Protein AF-A0A1R0ZLQ4-F1 (afdb_monomer)

Foldseek 3Di:
DPPFDAAPVRHTADFQFWKWKWWQDPVGIDTPATAGKDWDQDPPDPQHTAIWGQHPVPGTDGPSVVDDDPIDIHIDGDPDDDPPD

Solvent-accessible surface area (backbone atoms only — not comparable to full-atom values): 5351 Å² total; per-residue (Å²): 132,83,88,72,49,61,32,75,81,75,44,77,59,53,76,66,41,53,34,37,36,28,40,75,52,100,90,47,72,46,80,78,49,44,30,34,27,42,75,46,80,66,82,85,54,102,76,58,66,47,54,25,31,45,14,92,88,78,43,78,42,52,49,73,76,65,54,50,103,82,51,70,73,41,42,38,64,70,94,76,74,77,83,80,1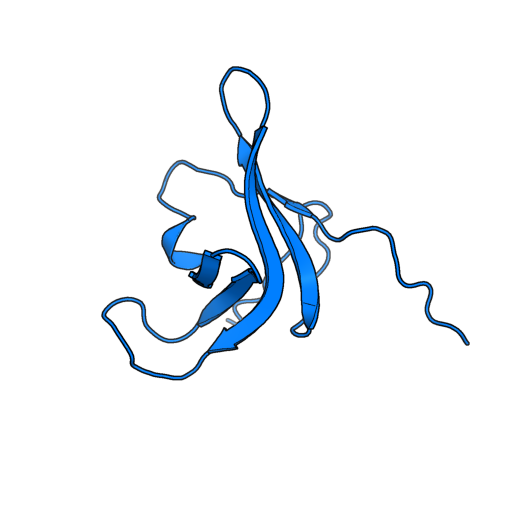26

Nearest PDB structures (foldseek):
  3n7c-assembly1_A  TM=5.420E-01  e=3.572E+00  Eremothecium gossypii
  7mo0-assembly2_D  TM=5.330E-01  e=6.953E+00  Homo sapiens
  7nit-assembly5_E  TM=2.355E-01  e=2.706E+00  Bifidobacterium bifidum
  2mm0-assembly1_A  TM=2.255E-01  e=5.569E+00  Pyrenophora tritici-repentis

Sequence (85 aa):
MTNELIDRNESPVKVGDQVEVRLPTYIGHIVICNGPVEYRTEDVGCYGHGYGINDPQRGFTYLSSISKSTTKMIILRPLGHRPTA

Radius of gyration: 13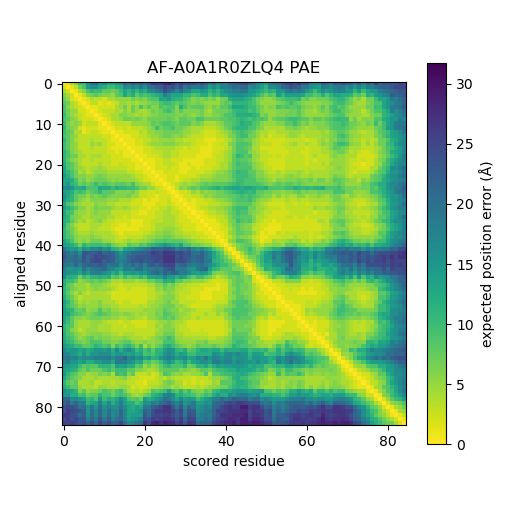.3 Å; Cα contacts (8 Å, |Δi|>4): 153; chains: 1; bounding box: 26×35×37 Å

Mean predicted aligned error: 8.83 Å

pLDDT: mean 73.12, std 15.24, range [34.38, 89.81]

Secondary structure (DSSP, 8-state):
-----B-TTSPBP-TT-EEEEEEEETTEEEEEEEEEEEEE----STT-SEEEEEETTTEEEEHHHH--TT---EEE--S------

Structure (mmCIF, N/CA/C/O backbone):
data_AF-A0A1R0ZLQ4-F1
#
_entry.id   AF-A0A1R0ZLQ4-F1
#
loop_
_atom_site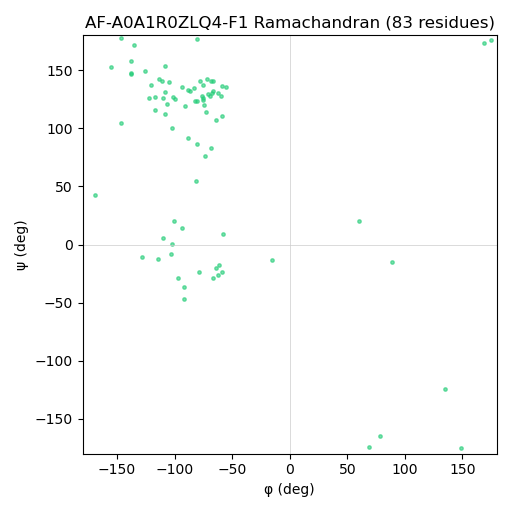.group_PDB
_atom_site.id
_atom_site.type_symbol
_atom_site.label_atom_id
_atom_site.label_alt_id
_atom_site.label_comp_id
_atom_site.label_asym_id
_atom_site.label_entity_id
_atom_site.label_seq_id
_atom_site.pdbx_PDB_ins_code
_atom_site.Cartn_x
_atom_site.Cartn_y
_atom_site.Cartn_z
_atom_site.occupancy
_atom_site.B_iso_or_equiv
_atom_site.auth_seq_id
_atom_site.auth_comp_id
_atom_site.auth_asym_id
_atom_site.auth_atom_id
_atom_site.pdbx_PDB_model_num
ATOM 1 N N . MET A 1 1 ? 7.576 -11.787 14.755 1.00 34.38 1 MET A N 1
ATOM 2 C CA . MET A 1 1 ? 7.782 -10.535 14.001 1.00 34.38 1 MET A CA 1
ATOM 3 C C . MET A 1 1 ? 6.407 -9.986 13.685 1.00 34.38 1 MET A C 1
ATOM 5 O O . MET A 1 1 ? 5.644 -10.673 13.020 1.00 34.38 1 MET A O 1
ATOM 9 N N . THR A 1 2 ? 6.039 -8.838 14.240 1.00 42.03 2 THR A N 1
ATOM 10 C CA . THR A 1 2 ? 4.839 -8.109 13.822 1.00 42.03 2 THR A CA 1
ATOM 11 C C . THR A 1 2 ? 5.151 -7.459 12.477 1.00 42.03 2 THR A C 1
ATOM 13 O O . THR A 1 2 ? 6.115 -6.708 12.367 1.00 42.03 2 THR A O 1
ATOM 16 N N . ASN A 1 3 ? 4.396 -7.808 11.433 1.00 53.28 3 ASN A N 1
ATOM 17 C CA . ASN A 1 3 ? 4.519 -7.187 10.114 1.00 53.28 3 ASN A CA 1
ATOM 18 C C . ASN A 1 3 ? 3.923 -5.777 10.185 1.00 53.28 3 ASN A C 1
ATOM 20 O O . ASN A 1 3 ? 2.789 -5.562 9.770 1.00 53.28 3 ASN A O 1
ATOM 24 N N . GLU A 1 4 ? 4.644 -4.835 10.783 1.00 61.88 4 GLU A N 1
ATOM 25 C CA . GLU A 1 4 ? 4.200 -3.447 10.848 1.00 61.88 4 GLU A CA 1
ATOM 26 C C . GLU A 1 4 ? 4.396 -2.796 9.478 1.00 61.88 4 GLU A C 1
ATOM 28 O O . GLU A 1 4 ? 5.477 -2.843 8.889 1.00 61.88 4 GLU A O 1
ATOM 33 N N . LEU A 1 5 ? 3.321 -2.221 8.941 1.00 70.19 5 LEU A N 1
ATOM 34 C CA . LEU A 1 5 ? 3.384 -1.439 7.717 1.00 70.19 5 LEU A CA 1
ATOM 35 C C . LEU A 1 5 ? 3.992 -0.076 8.054 1.00 70.19 5 LEU A C 1
ATOM 37 O O . LEU A 1 5 ? 3.515 0.585 8.968 1.00 70.19 5 LEU A O 1
ATOM 41 N N . ILE A 1 6 ? 5.028 0.352 7.339 1.00 73.56 6 ILE A N 1
ATOM 42 C CA . ILE A 1 6 ? 5.752 1.600 7.621 1.00 73.56 6 ILE A CA 1
ATOM 43 C C . ILE A 1 6 ? 5.657 2.515 6.394 1.00 73.56 6 ILE A C 1
ATOM 45 O O . ILE A 1 6 ? 5.767 2.048 5.258 1.00 73.56 6 ILE A O 1
ATOM 49 N N . ASP A 1 7 ? 5.412 3.810 6.609 1.00 75.50 7 ASP A N 1
ATOM 50 C CA . ASP A 1 7 ? 5.380 4.806 5.538 1.00 75.50 7 ASP A CA 1
ATOM 51 C C . ASP A 1 7 ? 6.785 5.276 5.130 1.00 75.50 7 ASP A C 1
ATOM 53 O O . ASP A 1 7 ? 7.805 4.877 5.693 1.00 75.50 7 ASP A O 1
ATOM 57 N N . ARG A 1 8 ? 6.862 6.146 4.117 1.00 75.12 8 ARG A N 1
ATOM 58 C CA . ARG A 1 8 ? 8.151 6.658 3.618 1.00 75.12 8 ARG A CA 1
ATOM 59 C C . ARG A 1 8 ? 8.979 7.450 4.641 1.00 75.12 8 ARG A C 1
ATOM 61 O O . ARG A 1 8 ? 10.152 7.690 4.382 1.00 75.12 8 ARG A O 1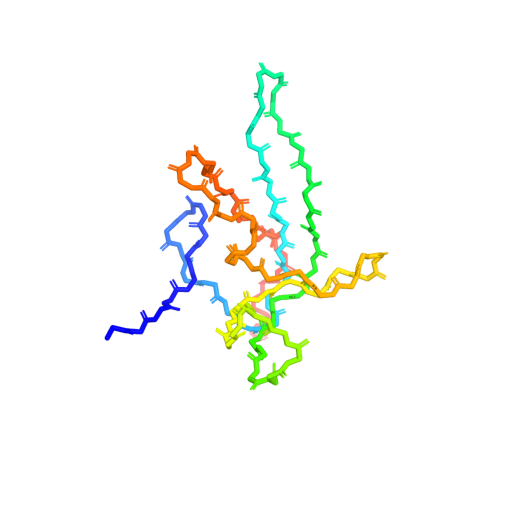
ATOM 68 N N . ASN A 1 9 ? 8.365 7.917 5.727 1.00 75.81 9 ASN A N 1
ATOM 69 C CA . ASN A 1 9 ? 9.009 8.686 6.790 1.00 75.81 9 ASN A CA 1
ATOM 70 C C . ASN A 1 9 ? 9.326 7.789 7.995 1.00 75.81 9 ASN A C 1
ATOM 72 O O . ASN A 1 9 ? 9.426 8.285 9.116 1.00 75.81 9 ASN A O 1
ATOM 76 N N . GLU A 1 10 ? 9.388 6.473 7.783 1.00 76.12 10 GLU A N 1
ATOM 77 C CA . GLU A 1 10 ? 9.628 5.476 8.827 1.00 76.12 10 GLU A CA 1
ATOM 78 C C . GLU A 1 10 ? 8.565 5.489 9.939 1.00 76.12 10 GLU A C 1
ATOM 80 O O . GLU A 1 10 ? 8.778 4.975 11.035 1.00 76.12 10 GLU A O 1
ATOM 85 N N . SER A 1 11 ? 7.385 6.057 9.663 1.00 76.12 11 SER A N 1
ATOM 86 C CA . SER A 1 11 ? 6.292 6.117 10.627 1.00 76.12 11 SER A CA 1
ATOM 87 C C . SER A 1 11 ? 5.353 4.919 10.444 1.00 76.12 11 SER A C 1
ATOM 89 O O . SER A 1 11 ? 4.970 4.604 9.314 1.00 76.12 11 SER A O 1
ATOM 91 N N . PRO A 1 12 ? 4.925 4.251 11.529 1.00 76.50 12 PRO A N 1
ATOM 92 C CA . PRO A 1 12 ? 4.065 3.073 11.439 1.00 76.50 12 PRO A CA 1
ATOM 93 C C . PRO A 1 12 ? 2.692 3.474 10.914 1.00 76.50 12 PRO A C 1
ATOM 95 O O . PRO A 1 12 ? 2.113 4.413 11.455 1.00 76.50 12 PRO A O 1
ATOM 98 N N . VAL A 1 13 ? 2.177 2.776 9.904 1.00 80.19 13 VAL A N 1
ATOM 99 C CA . VAL A 1 13 ? 0.864 2.941 9.262 1.00 80.19 13 VAL A CA 1
ATOM 100 C C . VAL A 1 13 ? -0.188 2.107 9.987 1.00 80.19 13 VAL A C 1
ATOM 102 O O . VAL A 1 13 ? 0.037 0.936 10.290 1.00 80.19 13 VAL A O 1
ATOM 105 N N . LYS A 1 14 ? -1.345 2.707 10.273 1.00 84.00 14 LYS A N 1
ATOM 106 C CA . LYS A 1 14 ? -2.435 2.081 11.028 1.00 84.00 14 LYS A CA 1
ATOM 107 C C . LYS A 1 14 ? -3.609 1.748 10.114 1.00 84.00 14 LYS A C 1
ATOM 109 O O . LYS A 1 14 ? -3.830 2.396 9.096 1.00 84.00 14 LYS A O 1
ATOM 114 N N . VAL A 1 15 ? -4.391 0.743 10.506 1.00 85.56 15 VAL A N 1
ATOM 115 C CA . VAL A 1 15 ? -5.684 0.452 9.868 1.00 85.56 15 VAL A CA 1
ATOM 116 C C . VAL A 1 15 ? -6.589 1.683 9.979 1.00 85.56 15 VAL A C 1
ATOM 118 O O . VAL A 1 15 ? -6.651 2.312 11.033 1.00 85.56 15 VAL A O 1
ATOM 121 N N . GLY A 1 16 ? -7.272 2.024 8.888 1.00 84.94 16 GLY A N 1
ATOM 122 C CA . GLY A 1 16 ? -8.108 3.216 8.756 1.00 84.94 16 GLY A CA 1
ATOM 123 C C . GLY A 1 16 ? -7.365 4.461 8.268 1.00 84.94 16 GLY A C 1
ATOM 124 O O . GLY A 1 16 ? -8.021 5.398 7.811 1.00 84.94 16 GLY A O 1
ATOM 125 N N . ASP A 1 17 ? -6.026 4.478 8.293 1.00 85.56 17 ASP A N 1
ATOM 126 C CA . ASP A 1 17 ? -5.272 5.594 7.725 1.00 85.56 17 ASP A CA 1
ATOM 127 C C . ASP A 1 17 ? -5.541 5.699 6.230 1.00 85.56 17 ASP A C 1
ATOM 129 O O . ASP A 1 17 ? -5.392 4.724 5.493 1.00 85.56 17 ASP A O 1
ATOM 133 N N . GLN A 1 18 ? -5.877 6.903 5.776 1.00 87.75 18 GLN A N 1
ATOM 134 C CA . GLN A 1 18 ? -5.887 7.202 4.352 1.00 87.75 18 GLN A CA 1
ATOM 135 C C . GLN A 1 18 ? -4.451 7.215 3.852 1.00 87.75 18 GLN A C 1
ATOM 137 O O . GLN A 1 18 ? -3.605 7.899 4.425 1.00 87.75 18 GLN A O 1
ATOM 142 N N . VAL A 1 19 ? -4.162 6.463 2.797 1.00 86.31 19 VAL A N 1
ATOM 143 C CA . VAL A 1 19 ? -2.836 6.428 2.185 1.00 86.31 19 VAL A CA 1
ATOM 144 C C . VAL A 1 19 ? -2.929 6.437 0.667 1.00 86.31 19 VAL A C 1
ATOM 146 O O . VAL A 1 19 ? -3.933 6.052 0.077 1.00 86.31 19 VAL A O 1
ATOM 149 N N . GLU A 1 20 ? -1.848 6.857 0.026 1.00 88.06 20 GLU A N 1
ATOM 150 C CA . GLU A 1 20 ? -1.638 6.756 -1.411 1.00 88.06 20 GLU A CA 1
ATOM 151 C C . GLU A 1 20 ? -0.362 5.954 -1.669 1.00 88.06 20 GLU A C 1
ATOM 153 O O . GLU A 1 20 ? 0.707 6.287 -1.148 1.00 88.06 20 GLU A O 1
ATOM 158 N N . VAL A 1 21 ? -0.467 4.896 -2.475 1.00 85.00 21 VAL A N 1
ATOM 159 C CA . VAL A 1 21 ? 0.681 4.075 -2.868 1.00 85.00 21 VAL A CA 1
ATOM 160 C C . VAL A 1 21 ? 1.153 4.465 -4.248 1.00 85.00 21 VAL A C 1
ATOM 162 O O . VAL A 1 21 ? 0.403 4.430 -5.228 1.00 85.00 21 VAL A O 1
ATOM 165 N N . ARG A 1 22 ? 2.441 4.791 -4.321 1.00 86.62 22 ARG A N 1
ATOM 166 C CA . ARG A 1 22 ? 3.114 5.170 -5.557 1.00 86.62 22 ARG A CA 1
ATOM 167 C C . ARG A 1 22 ? 4.166 4.154 -5.969 1.00 86.62 22 ARG A C 1
ATOM 169 O O . ARG A 1 22 ? 4.914 3.645 -5.131 1.00 86.62 22 ARG A O 1
ATOM 176 N N . LEU A 1 23 ? 4.258 3.941 -7.278 1.00 83.62 23 LEU A N 1
ATOM 177 C CA . LEU A 1 23 ? 5.341 3.213 -7.927 1.00 83.62 23 LEU A CA 1
ATOM 178 C C . LEU A 1 23 ? 6.327 4.200 -8.560 1.00 83.62 23 LEU A C 1
ATOM 180 O O . LEU A 1 23 ? 5.886 5.038 -9.352 1.00 83.62 23 LEU A O 1
ATOM 184 N N . PRO A 1 24 ? 7.633 4.112 -8.271 1.00 80.69 24 PRO A N 1
ATOM 185 C CA . PRO A 1 24 ? 8.638 4.868 -9.001 1.00 80.69 24 PRO A CA 1
ATOM 186 C C . PRO A 1 24 ? 8.759 4.352 -10.442 1.00 80.69 24 PRO A C 1
ATOM 188 O O . PRO A 1 24 ? 8.717 3.153 -10.709 1.00 80.69 24 PRO A O 1
ATOM 191 N N . THR A 1 25 ? 8.921 5.284 -11.373 1.00 82.62 25 THR A N 1
ATOM 192 C CA . THR A 1 25 ? 9.102 5.063 -12.813 1.00 82.62 25 THR A CA 1
ATOM 193 C C . THR A 1 25 ? 10.238 5.954 -13.321 1.00 82.62 25 THR A C 1
ATOM 195 O O . THR A 1 25 ? 10.704 6.842 -12.609 1.00 82.62 25 THR A O 1
ATOM 198 N N . TYR A 1 26 ? 10.668 5.768 -14.570 1.00 80.81 26 TYR A N 1
ATOM 199 C CA . TYR A 1 26 ? 11.752 6.55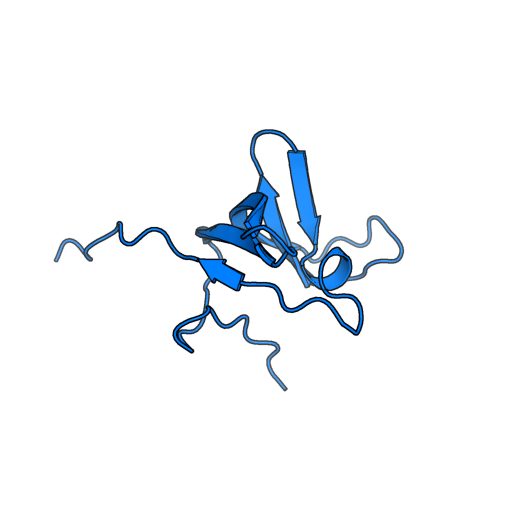7 -15.171 1.00 80.81 26 TYR A CA 1
ATOM 200 C C . TYR A 1 26 ? 11.434 8.063 -15.314 1.00 80.81 26 TYR A C 1
ATOM 202 O O . TYR A 1 26 ? 12.355 8.866 -15.410 1.00 80.81 26 TYR A O 1
ATOM 210 N N . ILE A 1 27 ? 10.153 8.455 -15.300 1.00 86.00 27 ILE A N 1
ATOM 211 C CA . ILE A 1 27 ? 9.677 9.850 -15.437 1.00 86.00 27 ILE A CA 1
ATOM 212 C C . ILE A 1 27 ? 9.079 10.429 -14.147 1.00 86.00 27 ILE A C 1
ATOM 214 O O . ILE A 1 27 ? 8.534 11.529 -14.159 1.00 86.00 27 ILE A O 1
ATOM 218 N N . GLY A 1 28 ? 9.149 9.707 -13.026 1.00 84.06 28 GLY A N 1
ATOM 219 C CA . GLY A 1 28 ? 8.536 10.133 -11.770 1.00 84.06 28 GLY A CA 1
ATOM 220 C C . GLY A 1 28 ? 7.796 8.990 -11.098 1.00 84.06 28 GLY A C 1
ATOM 221 O O . GLY A 1 28 ? 8.388 7.950 -10.831 1.00 84.06 28 GLY A O 1
ATOM 222 N N . HIS A 1 29 ? 6.507 9.165 -10.809 1.00 85.19 29 HIS A N 1
ATOM 223 C CA . HIS A 1 29 ? 5.727 8.175 -10.067 1.00 85.19 29 HIS A CA 1
ATOM 224 C C . HIS A 1 29 ? 4.333 7.982 -10.658 1.00 85.19 29 HIS A C 1
ATOM 226 O O . HIS A 1 29 ? 3.728 8.939 -11.134 1.00 85.19 29 HIS A O 1
ATOM 232 N N . ILE A 1 30 ? 3.809 6.762 -10.549 1.00 87.00 30 ILE A N 1
ATOM 233 C CA . ILE A 1 30 ? 2.404 6.448 -10.831 1.00 87.00 30 ILE A CA 1
ATOM 234 C C . ILE A 1 30 ? 1.682 6.092 -9.534 1.00 87.00 30 ILE A C 1
ATOM 236 O O . ILE A 1 30 ? 2.248 5.419 -8.673 1.00 87.00 30 ILE A O 1
ATOM 240 N N . VAL A 1 31 ? 0.437 6.540 -9.392 1.00 86.75 31 VAL A N 1
ATOM 241 C CA . VAL A 1 31 ? -0.430 6.148 -8.274 1.00 86.75 31 VAL A CA 1
ATOM 242 C C . VAL A 1 31 ? -1.065 4.800 -8.607 1.00 86.75 31 VAL A C 1
ATOM 244 O O . VAL A 1 31 ? -1.686 4.647 -9.659 1.00 86.75 31 VAL A O 1
ATOM 247 N N . ILE A 1 32 ? -0.875 3.812 -7.734 1.00 86.69 32 ILE A N 1
ATOM 248 C CA . ILE A 1 32 ? -1.392 2.449 -7.919 1.00 86.69 32 ILE A CA 1
ATOM 249 C C . ILE A 1 32 ? -2.769 2.299 -7.279 1.00 86.69 32 ILE A C 1
ATOM 251 O O . ILE A 1 32 ? -3.687 1.772 -7.909 1.00 86.69 32 ILE A O 1
ATOM 255 N N . CYS A 1 33 ? -2.897 2.769 -6.044 1.00 87.50 33 CYS A N 1
ATOM 256 C CA . CYS A 1 33 ? -4.138 2.791 -5.286 1.00 87.50 33 CYS A CA 1
ATOM 257 C C . CYS A 1 33 ? -4.082 3.896 -4.229 1.00 87.50 33 CYS A C 1
ATOM 259 O O . CYS A 1 33 ? -2.999 4.277 -3.762 1.00 87.50 33 CYS A O 1
ATOM 261 N N . ASN A 1 34 ? -5.251 4.406 -3.856 1.00 89.31 34 ASN A N 1
ATOM 262 C CA . ASN A 1 34 ? -5.417 5.323 -2.737 1.00 89.31 34 ASN A CA 1
ATOM 263 C C . ASN A 1 34 ? -6.659 4.961 -1.921 1.00 89.31 34 ASN A C 1
ATOM 265 O O . ASN A 1 34 ? -7.630 4.448 -2.459 1.00 89.31 34 ASN A O 1
ATOM 269 N N . GLY A 1 35 ? -6.622 5.178 -0.612 1.00 89.50 35 GLY A N 1
ATOM 270 C CA . GLY A 1 35 ? -7.746 4.843 0.259 1.00 89.50 35 GLY A CA 1
ATOM 271 C C . GLY A 1 35 ? -7.322 4.438 1.667 1.00 89.50 35 GLY A C 1
ATOM 272 O O . GLY A 1 35 ? -6.133 4.501 2.000 1.00 89.50 35 GLY A O 1
ATOM 273 N N . PRO A 1 36 ? -8.283 4.020 2.508 1.00 89.81 36 PRO A N 1
ATOM 274 C CA . PRO A 1 36 ? -7.996 3.534 3.845 1.00 89.81 36 PRO A CA 1
ATOM 275 C C . PRO A 1 36 ? -7.218 2.217 3.804 1.00 89.81 36 PRO A C 1
ATOM 277 O O . PRO A 1 36 ? -7.501 1.321 3.000 1.00 89.81 36 PRO A O 1
ATOM 280 N N . VAL A 1 37 ? -6.263 2.081 4.721 1.00 88.06 37 VAL A N 1
ATOM 281 C CA . VAL A 1 37 ? -5.599 0.806 4.998 1.00 88.06 37 VAL A CA 1
ATOM 282 C C . VAL A 1 37 ? -6.566 -0.127 5.713 1.00 88.06 37 VAL A C 1
ATOM 284 O O . VAL A 1 37 ? -7.128 0.222 6.748 1.00 88.06 37 VAL A O 1
ATOM 287 N N . GLU A 1 38 ? -6.701 -1.348 5.211 1.00 88.25 38 GLU A N 1
ATOM 288 C CA . GLU A 1 38 ? -7.452 -2.419 5.864 1.00 88.25 38 GLU A CA 1
ATOM 289 C C . GLU A 1 38 ? -6.559 -3.654 6.020 1.00 88.25 38 GLU A C 1
ATOM 291 O O . GLU A 1 38 ? -5.666 -3.918 5.210 1.00 88.25 38 GLU A O 1
ATOM 296 N N . TYR A 1 39 ? -6.810 -4.430 7.071 1.00 84.12 39 TYR A N 1
ATOM 297 C CA . TYR A 1 39 ? -6.234 -5.759 7.235 1.00 84.12 39 TYR A CA 1
ATOM 298 C C . TYR A 1 39 ? -7.334 -6.785 6.989 1.00 84.12 39 TYR A C 1
ATOM 300 O O . TYR A 1 39 ? -8.353 -6.763 7.680 1.00 84.12 39 TYR A O 1
ATOM 308 N N . ARG A 1 40 ? -7.148 -7.668 6.004 1.00 82.62 40 ARG A N 1
ATOM 309 C CA . ARG A 1 40 ? -8.121 -8.721 5.694 1.00 82.62 40 ARG A CA 1
ATOM 310 C C . ARG A 1 40 ? -7.596 -10.083 6.108 1.00 82.62 40 ARG A C 1
ATOM 312 O O . ARG A 1 40 ? -6.473 -10.463 5.774 1.00 82.62 40 ARG A O 1
ATOM 319 N N . THR A 1 41 ? -8.454 -10.814 6.810 1.00 71.81 41 THR A N 1
ATOM 320 C CA . THR A 1 41 ? -8.235 -12.195 7.252 1.00 71.81 41 THR A CA 1
ATOM 321 C C . THR A 1 41 ? -8.981 -13.213 6.393 1.00 71.81 41 THR A C 1
ATOM 323 O O . THR A 1 41 ? -8.890 -14.401 6.667 1.00 71.81 41 THR A O 1
ATOM 326 N N . GLU A 1 42 ? -9.723 -12.797 5.368 1.00 60.62 42 GLU A N 1
ATOM 327 C CA . GLU A 1 42 ? -10.532 -13.729 4.577 1.00 6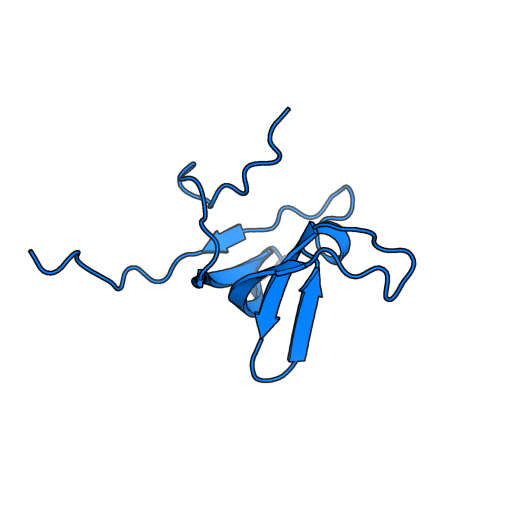0.62 42 GLU A CA 1
ATOM 328 C C . GLU A 1 42 ? -9.741 -14.373 3.432 1.00 60.62 42 GLU A C 1
ATOM 330 O O . GLU A 1 42 ? -9.035 -13.712 2.669 1.00 60.62 42 GLU A O 1
ATOM 335 N N . ASP A 1 43 ? -9.889 -15.693 3.347 1.00 50.00 43 ASP A N 1
ATOM 336 C CA . ASP A 1 43 ? -9.195 -16.646 2.480 1.00 50.00 43 ASP A CA 1
ATOM 337 C C . ASP A 1 43 ? -9.809 -16.677 1.065 1.00 50.00 43 ASP A C 1
ATOM 339 O O . ASP A 1 43 ? -10.278 -17.705 0.585 1.00 50.00 43 ASP A O 1
ATOM 343 N N . VAL A 1 44 ? -9.907 -15.517 0.401 1.00 51.72 44 VAL A N 1
ATOM 344 C CA . VAL A 1 44 ? -10.608 -15.399 -0.902 1.00 51.72 44 VAL A CA 1
ATOM 345 C C . VAL A 1 44 ? -9.659 -15.558 -2.109 1.00 51.72 44 VAL A C 1
ATOM 347 O O . VAL A 1 44 ? -10.023 -15.276 -3.248 1.00 51.72 44 VAL A O 1
ATOM 350 N N . GLY A 1 45 ? -8.431 -16.048 -1.904 1.00 53.75 45 GLY A N 1
ATOM 351 C CA . GLY A 1 45 ? -7.495 -16.380 -2.985 1.00 53.75 45 GLY A CA 1
ATOM 352 C C . GLY A 1 45 ? -6.065 -16.656 -2.511 1.00 53.75 45 GLY A C 1
ATOM 353 O O . GLY A 1 45 ? -5.730 -16.422 -1.354 1.00 53.75 45 GLY A O 1
ATOM 354 N N . CYS A 1 46 ? -5.196 -17.091 -3.436 1.00 53.09 46 CYS A N 1
ATOM 355 C CA . CYS A 1 46 ? -3.790 -17.498 -3.224 1.00 53.09 46 CYS A CA 1
ATOM 356 C C . CYS A 1 46 ? -2.846 -16.435 -2.604 1.00 53.09 46 CYS A C 1
ATOM 358 O O . CYS A 1 46 ? -1.631 -16.625 -2.602 1.00 53.09 46 CYS A O 1
ATOM 360 N N . TYR A 1 47 ? -3.373 -15.305 -2.131 1.00 54.50 47 TYR A N 1
ATOM 361 C CA . TYR A 1 47 ? -2.624 -14.149 -1.637 1.00 54.50 47 TYR A CA 1
ATOM 362 C C . TYR A 1 47 ? -2.586 -14.037 -0.100 1.00 54.50 47 TYR A C 1
ATOM 364 O O . TYR A 1 47 ? -1.799 -13.239 0.411 1.00 54.50 47 TYR A O 1
ATOM 372 N N . GLY A 1 48 ? -3.351 -14.867 0.626 1.00 56.91 48 GLY A N 1
ATOM 373 C CA . GLY A 1 48 ? -3.304 -14.986 2.090 1.00 56.91 48 GLY A CA 1
ATOM 374 C C . GLY A 1 48 ? -3.829 -13.768 2.868 1.00 56.91 48 GLY A C 1
ATOM 375 O O . GLY A 1 48 ? -4.362 -12.813 2.304 1.00 56.91 48 GLY A O 1
ATOM 376 N N . HIS A 1 49 ? -3.681 -13.809 4.196 1.00 71.94 49 HIS A N 1
ATOM 377 C CA . HIS A 1 49 ? -4.014 -12.696 5.092 1.00 71.94 49 HIS A CA 1
ATOM 378 C C . HIS A 1 49 ? -3.007 -11.552 4.947 1.00 71.94 49 HIS A C 1
ATOM 380 O O . HIS A 1 49 ? -1.800 -11.788 4.842 1.00 71.94 49 HIS A O 1
ATOM 386 N N . GLY A 1 50 ? -3.461 -10.301 5.017 1.00 79.25 50 GLY A N 1
ATOM 387 C CA . GLY A 1 50 ? -2.521 -9.189 4.937 1.00 79.25 50 GLY A CA 1
ATOM 388 C C . GLY A 1 50 ? -3.127 -7.798 4.892 1.00 79.25 50 GLY A C 1
ATOM 389 O O . GLY A 1 50 ? -4.342 -7.608 4.832 1.00 79.25 50 GLY A O 1
ATOM 390 N N . TYR A 1 51 ? -2.224 -6.820 4.906 1.00 82.81 51 TYR A N 1
ATOM 391 C CA . TYR A 1 51 ? -2.551 -5.417 4.698 1.00 82.81 51 TYR A CA 1
ATOM 392 C C . TYR A 1 51 ? -2.823 -5.136 3.221 1.00 82.81 51 TYR A C 1
ATOM 394 O O . TYR A 1 51 ? -2.081 -5.567 2.329 1.00 82.81 51 TYR A O 1
ATOM 402 N N . GLY A 1 52 ? -3.863 -4.356 2.975 1.00 87.44 52 GLY A N 1
ATOM 403 C CA . GLY A 1 52 ? -4.186 -3.809 1.671 1.00 87.44 52 GLY A CA 1
ATOM 404 C C . GLY A 1 52 ? -4.812 -2.431 1.791 1.00 87.44 52 GLY A C 1
ATOM 405 O O . GLY A 1 52 ? -5.009 -1.905 2.887 1.00 87.44 52 GLY A O 1
ATOM 406 N N . ILE A 1 53 ? -5.100 -1.844 0.641 1.00 88.88 53 ILE A N 1
ATOM 407 C CA . ILE A 1 53 ? -5.739 -0.536 0.529 1.00 88.88 53 ILE A CA 1
ATOM 408 C C . ILE A 1 53 ? -7.077 -0.738 -0.151 1.00 88.88 53 ILE A C 1
ATOM 410 O O . ILE A 1 53 ? -7.136 -1.356 -1.217 1.00 88.88 53 ILE A O 1
ATOM 414 N N . ASN A 1 54 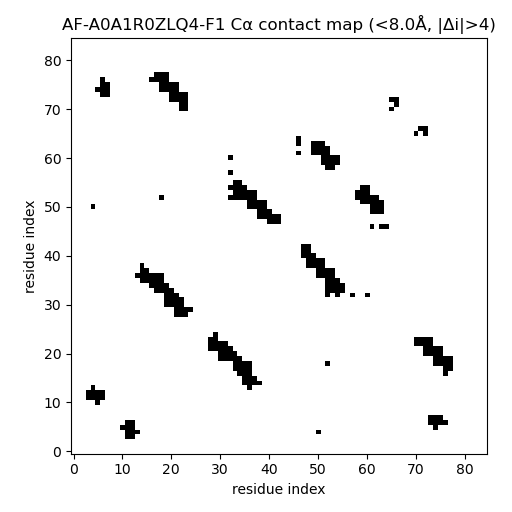? -8.138 -0.240 0.472 1.00 89.12 54 ASN A N 1
ATOM 415 C CA . ASN A 1 54 ? -9.469 -0.274 -0.110 1.00 89.12 54 ASN A CA 1
ATOM 416 C C . ASN A 1 54 ? -9.690 0.975 -0.960 1.00 89.12 54 ASN A C 1
ATOM 418 O O . ASN A 1 54 ? -10.087 2.023 -0.461 1.00 89.12 54 ASN A O 1
ATOM 422 N N . ASP A 1 55 ? -9.380 0.868 -2.246 1.00 88.75 55 ASP A N 1
ATOM 423 C CA . ASP A 1 55 ? -9.535 1.974 -3.178 1.00 88.75 55 ASP A CA 1
ATOM 424 C C . ASP A 1 55 ? -11.002 2.087 -3.623 1.00 88.75 55 ASP A C 1
ATOM 426 O O . ASP A 1 55 ? -11.541 1.119 -4.165 1.00 88.75 55 ASP A O 1
ATOM 430 N N . PRO A 1 56 ? -11.677 3.239 -3.444 1.00 83.00 56 PRO A N 1
ATOM 431 C CA . PRO A 1 56 ? -13.083 3.389 -3.823 1.00 83.00 56 PRO A CA 1
ATOM 432 C C . PRO A 1 56 ? -13.367 3.136 -5.310 1.00 83.00 56 PRO A C 1
ATOM 434 O O . PRO A 1 56 ? -14.498 2.820 -5.672 1.00 83.00 56 PRO A O 1
ATOM 437 N N . GLN A 1 57 ? -12.366 3.295 -6.180 1.00 84.94 57 GLN A N 1
ATOM 438 C CA . GLN A 1 57 ? -12.493 3.118 -7.626 1.00 84.94 57 GLN A CA 1
ATOM 439 C C . GLN A 1 57 ? -12.047 1.730 -8.096 1.00 84.94 57 GLN A C 1
ATOM 441 O O . GLN A 1 57 ? -12.527 1.252 -9.123 1.00 84.94 57 GLN A O 1
ATOM 446 N N . ARG A 1 58 ? -11.108 1.092 -7.384 1.00 81.19 58 ARG A N 1
ATOM 447 C CA . ARG A 1 58 ? -10.457 -0.165 -7.814 1.00 81.19 58 ARG A CA 1
ATOM 448 C C . ARG A 1 58 ? -10.759 -1.367 -6.923 1.00 81.19 58 ARG A C 1
ATOM 450 O O . ARG A 1 58 ? -10.475 -2.498 -7.313 1.00 81.19 58 ARG A O 1
ATOM 457 N N . GLY A 1 59 ? -11.337 -1.136 -5.752 1.00 85.31 59 GLY A N 1
ATOM 458 C CA . GLY A 1 59 ? -11.536 -2.137 -4.716 1.00 85.31 59 GLY A CA 1
ATOM 459 C C . GLY A 1 59 ? -10.265 -2.425 -3.916 1.00 85.31 59 GLY A C 1
ATOM 460 O O . GLY A 1 59 ? -9.280 -1.682 -3.932 1.00 85.31 59 GLY A O 1
ATOM 461 N N . PHE A 1 60 ? -10.295 -3.530 -3.175 1.00 86.62 60 PHE A N 1
ATOM 462 C CA . PHE A 1 60 ? -9.226 -3.880 -2.250 1.00 86.62 60 PHE A CA 1
ATOM 463 C C . PHE A 1 60 ? -7.982 -4.407 -2.969 1.00 86.62 60 PHE A C 1
ATOM 465 O O . PHE A 1 60 ? -8.037 -5.403 -3.690 1.00 86.62 60 PHE A O 1
ATOM 472 N N . THR A 1 61 ? -6.840 -3.770 -2.717 1.00 84.94 61 THR A N 1
ATOM 473 C CA . THR A 1 61 ? -5.545 -4.157 -3.283 1.00 84.94 61 THR A CA 1
ATOM 474 C C . THR A 1 61 ? -4.581 -4.567 -2.176 1.00 84.94 61 THR A C 1
ATOM 476 O O . THR A 1 61 ? -4.177 -3.738 -1.361 1.00 84.94 61 THR A O 1
ATOM 479 N N . TYR A 1 62 ? -4.166 -5.835 -2.167 1.00 83.19 62 TYR A N 1
ATOM 480 C CA . TYR A 1 62 ? -3.155 -6.335 -1.233 1.00 83.19 62 TYR A CA 1
ATOM 481 C C . TYR A 1 62 ? -1.783 -5.707 -1.510 1.00 83.19 62 TYR A C 1
ATOM 483 O O . TYR A 1 62 ? -1.286 -5.747 -2.638 1.00 83.19 62 TYR A O 1
ATOM 491 N N . LEU A 1 63 ? -1.110 -5.211 -0.469 1.00 77.75 63 LEU A N 1
ATOM 492 C CA . LEU A 1 63 ? 0.230 -4.620 -0.603 1.00 77.75 63 LEU A CA 1
ATOM 493 C C . LEU A 1 63 ? 1.290 -5.657 -1.003 1.00 77.75 63 LEU A C 1
ATOM 495 O O . LEU A 1 63 ? 2.238 -5.339 -1.722 1.00 77.75 63 LEU A O 1
ATOM 499 N N . SER A 1 64 ? 1.090 -6.919 -0.614 1.00 74.19 64 SER A N 1
ATOM 500 C CA . SER A 1 64 ? 1.910 -8.055 -1.054 1.00 74.19 64 SER A CA 1
ATOM 501 C C . SER A 1 64 ? 1.844 -8.293 -2.568 1.00 74.19 64 SER A C 1
ATOM 503 O O . SER A 1 64 ? 2.798 -8.806 -3.146 1.00 74.19 64 SER A O 1
ATOM 505 N N . SER A 1 65 ? 0.754 -7.895 -3.233 1.00 70.88 65 SER A N 1
ATOM 506 C CA . SER A 1 65 ? 0.604 -8.044 -4.688 1.00 70.88 65 SER A CA 1
ATOM 507 C C . SER A 1 65 ? 1.358 -6.974 -5.478 1.00 70.88 65 SER A C 1
ATOM 509 O O . SER A 1 65 ? 1.701 -7.198 -6.640 1.00 70.88 65 SER A O 1
ATOM 511 N N . ILE A 1 66 ? 1.629 -5.824 -4.855 1.00 70.75 66 ILE A N 1
ATOM 512 C CA . ILE A 1 66 ? 2.309 -4.685 -5.480 1.00 70.75 66 ILE A CA 1
ATOM 513 C C . ILE A 1 66 ? 3.832 -4.772 -5.249 1.00 70.75 66 ILE A C 1
ATOM 515 O O . ILE A 1 66 ? 4.618 -4.457 -6.144 1.00 70.75 66 ILE A O 1
ATOM 519 N N . SER A 1 67 ? 4.265 -5.253 -4.078 1.00 62.16 67 SER A N 1
ATOM 520 C CA . SER A 1 67 ? 5.684 -5.436 -3.750 1.00 62.16 67 SER A CA 1
ATOM 521 C C . SER A 1 67 ? 6.245 -6.731 -4.352 1.00 62.16 67 SER A C 1
ATOM 523 O O . SER A 1 67 ? 6.272 -7.775 -3.704 1.00 62.16 67 SER A O 1
ATOM 525 N N . LYS A 1 68 ? 6.710 -6.687 -5.606 1.00 55.44 68 LYS A N 1
ATOM 526 C CA . LYS A 1 68 ? 7.557 -7.749 -6.186 1.00 55.44 68 LYS A CA 1
ATOM 527 C C . LYS A 1 68 ? 9.008 -7.273 -6.265 1.00 55.44 68 LYS A C 1
ATOM 529 O O . LYS A 1 68 ? 9.231 -6.120 -6.617 1.00 55.44 68 LYS A O 1
ATOM 534 N N . SER A 1 69 ? 9.941 -8.180 -5.944 1.00 48.38 69 SER A N 1
ATOM 535 C CA . SER A 1 69 ? 11.409 -8.133 -5.711 1.00 48.38 69 SER A CA 1
ATOM 536 C C . SER A 1 69 ? 12.294 -6.945 -6.141 1.00 48.38 69 SER A C 1
ATOM 538 O O . SER A 1 69 ? 13.427 -6.870 -5.679 1.00 48.38 69 SER A O 1
ATOM 540 N N . THR A 1 7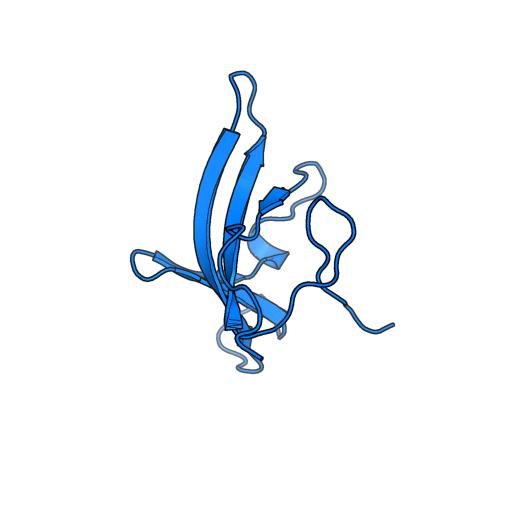0 ? 11.849 -6.015 -6.976 1.00 48.50 70 THR A N 1
ATOM 541 C CA . THR A 1 70 ? 12.619 -4.835 -7.413 1.00 48.50 70 THR A CA 1
ATOM 542 C C . THR A 1 70 ? 11.875 -3.517 -7.223 1.00 48.50 70 THR A C 1
ATOM 544 O O . THR A 1 70 ? 12.465 -2.447 -7.361 1.00 48.50 70 THR A O 1
ATOM 547 N N . THR A 1 71 ? 10.586 -3.567 -6.903 1.00 54.25 71 THR A N 1
ATOM 548 C CA . THR A 1 71 ? 9.724 -2.395 -6.936 1.00 54.25 71 THR A CA 1
ATOM 549 C C . THR A 1 71 ? 9.483 -1.868 -5.530 1.00 54.25 71 THR A C 1
ATOM 551 O O . THR A 1 71 ? 8.668 -2.397 -4.776 1.00 54.25 71 THR A O 1
ATOM 554 N N . LYS A 1 72 ? 10.210 -0.808 -5.165 1.00 64.81 72 LYS A N 1
ATOM 555 C CA . LYS A 1 72 ? 10.003 -0.109 -3.893 1.00 64.81 72 LYS A CA 1
ATOM 556 C C . LYS A 1 72 ? 8.710 0.696 -3.964 1.00 64.81 72 LYS A C 1
ATOM 558 O O . LYS A 1 72 ? 8.618 1.648 -4.732 1.00 64.81 72 LYS A O 1
ATOM 563 N N . MET A 1 73 ? 7.721 0.317 -3.164 1.00 70.00 73 MET A N 1
ATOM 564 C CA . MET A 1 73 ? 6.498 1.098 -2.998 1.00 70.00 73 MET A CA 1
ATOM 565 C C . MET A 1 73 ? 6.749 2.276 -2.066 1.00 70.00 73 MET A C 1
ATOM 567 O O . MET A 1 73 ? 7.426 2.133 -1.049 1.00 70.00 73 MET A O 1
ATOM 571 N N . ILE A 1 74 ? 6.158 3.423 -2.385 1.00 77.56 74 ILE A N 1
ATOM 572 C CA . ILE A 1 74 ? 6.149 4.583 -1.498 1.00 77.56 74 ILE A CA 1
ATOM 573 C C . ILE A 1 74 ? 4.730 4.734 -0.965 1.00 77.56 74 ILE A C 1
ATOM 575 O O . ILE A 1 74 ? 3.817 5.045 -1.729 1.00 77.56 74 ILE A O 1
ATOM 579 N N . ILE A 1 75 ? 4.559 4.512 0.336 1.00 80.75 75 ILE A N 1
ATOM 580 C CA . ILE A 1 75 ? 3.294 4.733 1.038 1.00 80.75 75 ILE A CA 1
ATOM 581 C C . ILE A 1 75 ? 3.305 6.163 1.566 1.00 80.75 75 ILE A C 1
ATOM 583 O O . ILE A 1 75 ? 4.188 6.544 2.341 1.00 80.75 75 ILE A O 1
ATOM 587 N N . LEU A 1 76 ? 2.344 6.963 1.115 1.00 80.56 76 LEU A N 1
ATOM 588 C CA . LEU A 1 76 ? 2.158 8.341 1.542 1.00 80.56 76 LEU A CA 1
ATOM 589 C C . LEU A 1 76 ? 0.892 8.449 2.372 1.00 80.56 76 LEU A C 1
ATOM 591 O O . LEU A 1 76 ? -0.182 8.119 1.887 1.00 80.56 76 LEU A O 1
ATOM 595 N N . ARG A 1 77 ? 0.993 8.992 3.581 1.00 74.44 77 ARG A N 1
ATOM 596 C CA . ARG A 1 77 ? -0.178 9.522 4.278 1.00 74.44 77 ARG A CA 1
ATOM 597 C C . ARG A 1 77 ? -0.453 10.945 3.779 1.00 74.44 77 ARG A C 1
ATOM 599 O O . ARG A 1 77 ? 0.496 11.733 3.700 1.00 74.44 77 ARG A O 1
AT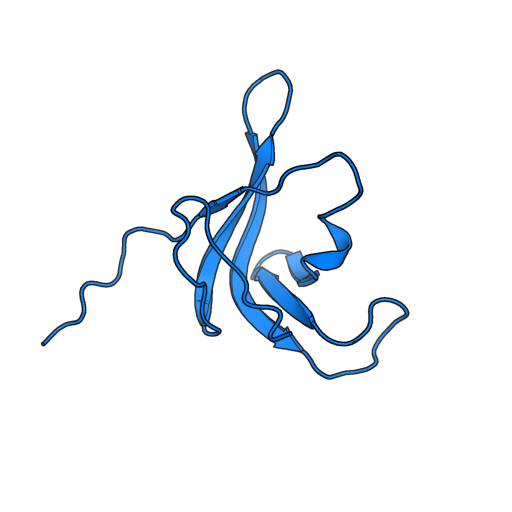OM 606 N N . PRO A 1 78 ? -1.705 11.324 3.470 1.00 67.31 78 PRO A N 1
ATOM 607 C CA . PRO A 1 78 ? -2.058 12.725 3.380 1.00 67.31 78 PRO A CA 1
ATOM 608 C C . PRO A 1 78 ? -1.789 13.359 4.750 1.00 67.31 78 PRO A C 1
ATOM 610 O O . PRO A 1 78 ? -2.219 12.852 5.786 1.00 67.31 78 PRO A O 1
ATOM 613 N N . LEU A 1 79 ? -1.039 14.460 4.767 1.00 53.94 79 LEU A N 1
ATOM 614 C CA . LEU A 1 79 ? -0.820 15.266 5.968 1.00 53.94 79 LEU A CA 1
ATOM 615 C C . LEU A 1 79 ? -2.155 15.942 6.330 1.00 53.94 79 LEU A C 1
ATOM 617 O O . LEU A 1 79 ? -2.409 17.061 5.894 1.00 53.94 79 LEU A O 1
ATOM 621 N N . GLY A 1 80 ? -3.053 15.240 7.033 1.00 50.06 80 GLY A N 1
ATOM 622 C CA . GLY A 1 80 ? -4.449 15.682 7.101 1.00 50.06 80 GLY A CA 1
ATOM 623 C C . GLY A 1 80 ? -5.382 15.009 8.110 1.00 50.06 80 GLY A C 1
ATOM 624 O O . GLY A 1 80 ? -6.541 14.781 7.784 1.00 50.06 80 GLY A O 1
ATOM 625 N N . HIS A 1 81 ? -4.932 14.761 9.340 1.00 40.56 81 HIS A N 1
ATOM 626 C CA . HIS A 1 81 ? -5.780 14.959 10.524 1.00 40.56 81 HIS A CA 1
ATOM 627 C C . HIS A 1 81 ? -4.877 15.408 11.674 1.00 40.56 81 HIS A C 1
ATOM 629 O O . HIS A 1 81 ? -4.114 14.619 12.230 1.00 40.56 81 HIS A O 1
ATOM 635 N N . ARG A 1 82 ? -4.920 16.705 12.014 1.00 44.03 82 ARG A N 1
ATOM 636 C CA . ARG A 1 82 ? -4.506 17.125 13.358 1.00 44.03 82 ARG A CA 1
ATOM 637 C C . ARG A 1 82 ? -5.363 16.316 14.336 1.00 44.03 82 ARG A C 1
ATOM 639 O O . ARG A 1 82 ? -6.571 16.249 14.104 1.00 44.03 82 ARG A O 1
ATOM 646 N N . PRO A 1 83 ? -4.806 15.744 15.413 1.00 41.50 83 PRO A N 1
ATOM 647 C CA . PRO A 1 83 ? -5.650 15.375 16.534 1.00 41.50 83 PRO A CA 1
ATOM 648 C C . PRO A 1 83 ? -6.323 16.672 16.996 1.00 41.50 83 PRO A C 1
ATOM 650 O O . PRO A 1 83 ? -5.650 17.601 17.444 1.00 41.50 83 PRO A O 1
ATOM 653 N N . THR A 1 84 ? -7.631 16.795 16.785 1.00 43.72 84 THR A N 1
ATOM 654 C CA . THR A 1 84 ? -8.424 17.743 17.562 1.00 43.72 84 THR A CA 1
ATOM 655 C C . THR A 1 84 ? -8.340 17.250 18.997 1.00 43.72 84 THR A C 1
ATOM 657 O O . THR A 1 84 ? -8.851 16.172 19.306 1.00 43.72 84 THR A O 1
ATOM 660 N N . ALA A 1 85 ? -7.572 17.984 19.802 1.00 46.72 85 ALA A N 1
ATOM 661 C CA . ALA A 1 85 ? -7.649 17.928 21.254 1.00 46.72 85 ALA A CA 1
ATOM 662 C C . ALA A 1 85 ? -9.059 18.307 21.725 1.00 46.72 85 ALA A C 1
ATOM 664 O O . ALA A 1 85 ? -9.729 19.076 20.992 1.00 46.72 85 ALA A O 1
#

Organism: NCBI:txid189426